Protein AF-A0A938VTI0-F1 (afdb_monomer_lite)

Structure (mmCIF, N/CA/C/O backbone):
data_AF-A0A938VTI0-F1
#
_entry.id   AF-A0A938VTI0-F1
#
loop_
_atom_site.group_PDB
_atom_site.id
_atom_site.type_symbol
_atom_site.label_atom_id
_atom_site.label_alt_id
_atom_site.label_comp_id
_atom_site.label_asym_id
_atom_site.label_entity_id
_atom_site.label_seq_id
_atom_site.pdbx_PDB_ins_code
_atom_site.Cartn_x
_atom_site.Cartn_y
_atom_site.Cartn_z
_atom_site.occupancy
_atom_site.B_iso_or_equiv
_atom_site.auth_seq_id
_atom_site.auth_comp_id
_atom_site.auth_asym_id
_atom_site.auth_atom_id
_atom_site.pdbx_PDB_model_num
ATOM 1 N N . HIS A 1 1 ? -4.530 15.491 -4.987 1.00 75.25 1 HIS A N 1
ATOM 2 C CA . HIS A 1 1 ? -3.511 15.690 -3.930 1.00 75.25 1 HIS A CA 1
ATOM 3 C C . HIS A 1 1 ? -3.107 14.423 -3.166 1.00 75.25 1 HIS A C 1
ATOM 5 O O . HIS A 1 1 ? -1.951 14.379 -2.781 1.00 75.25 1 HIS A O 1
ATOM 11 N N . GLY A 1 2 ? -3.959 13.397 -2.982 1.00 86.81 2 GLY A N 1
ATOM 12 C CA . GLY A 1 2 ? -3.544 12.059 -2.499 1.00 86.81 2 GLY A CA 1
ATOM 13 C C . GLY A 1 2 ? -2.779 12.024 -1.161 1.00 86.81 2 GLY A C 1
ATOM 14 O O . GLY A 1 2 ? -2.691 13.034 -0.465 1.00 86.81 2 GLY A O 1
ATOM 15 N N . ILE A 1 3 ? -2.235 10.854 -0.799 1.00 91.00 3 ILE A N 1
ATOM 16 C CA . ILE A 1 3 ? -1.297 10.720 0.333 1.00 91.00 3 ILE A CA 1
ATOM 17 C C . ILE A 1 3 ? 0.134 11.006 -0.132 1.00 91.00 3 ILE A C 1
ATOM 19 O O . ILE A 1 3 ? 0.780 11.925 0.374 1.00 91.00 3 ILE A O 1
ATOM 23 N N . GLY A 1 4 ? 0.610 10.252 -1.131 1.00 89.62 4 GLY A N 1
ATOM 24 C CA . GLY A 1 4 ? 1.972 10.380 -1.652 1.00 89.62 4 GLY A CA 1
ATOM 25 C C . GLY A 1 4 ? 3.040 10.305 -0.554 1.00 89.62 4 GLY A C 1
ATOM 26 O O . GLY A 1 4 ? 2.795 9.797 0.536 1.00 89.62 4 GLY A O 1
ATOM 27 N N . LEU A 1 5 ? 4.230 10.839 -0.832 1.00 93.06 5 LEU A N 1
ATOM 28 C CA . LEU A 1 5 ? 5.297 10.943 0.171 1.00 93.06 5 LEU A CA 1
ATOM 29 C C . LEU A 1 5 ? 4.984 12.006 1.223 1.00 93.06 5 LEU A C 1
ATOM 31 O O . LEU A 1 5 ? 5.194 11.778 2.410 1.00 93.06 5 LEU A O 1
ATOM 35 N N . ALA A 1 6 ? 4.432 13.139 0.778 1.00 94.44 6 ALA A N 1
ATOM 36 C CA . ALA A 1 6 ? 4.189 14.297 1.624 1.00 94.44 6 ALA A CA 1
ATOM 37 C C . ALA A 1 6 ? 3.329 13.953 2.840 1.00 94.44 6 ALA A C 1
ATOM 39 O O . ALA A 1 6 ? 3.644 14.411 3.928 1.00 94.44 6 ALA A O 1
ATOM 40 N N . LYS A 1 7 ? 2.284 13.123 2.677 1.00 94.62 7 LYS A N 1
ATOM 41 C CA . LYS A 1 7 ? 1.362 12.778 3.768 1.00 94.62 7 LYS A CA 1
ATOM 42 C C . LYS A 1 7 ? 1.532 11.370 4.340 1.00 94.62 7 LYS A C 1
ATOM 44 O O . LYS A 1 7 ? 0.793 11.002 5.253 1.00 94.62 7 LYS A O 1
ATOM 49 N N . LYS A 1 8 ? 2.509 10.591 3.855 1.00 93.50 8 LYS A N 1
ATOM 50 C CA . LYS A 1 8 ? 2.819 9.245 4.373 1.00 93.50 8 LYS A CA 1
ATOM 51 C C . LYS A 1 8 ? 3.042 9.215 5.897 1.00 93.50 8 LYS A C 1
ATOM 53 O O . LYS A 1 8 ? 2.546 8.268 6.507 1.00 93.50 8 LYS A O 1
ATOM 58 N N . PRO A 1 9 ? 3.689 10.213 6.541 1.00 95.06 9 PRO A N 1
ATOM 59 C CA . PRO A 1 9 ? 3.910 10.184 7.991 1.00 95.06 9 PRO A CA 1
ATOM 60 C C . PRO A 1 9 ? 2.627 10.083 8.833 1.00 95.06 9 PRO A C 1
ATOM 62 O O . PRO A 1 9 ? 2.625 9.417 9.865 1.00 95.06 9 PRO A O 1
ATOM 65 N N . TRP A 1 10 ? 1.516 10.669 8.376 1.00 95.62 10 TRP A N 1
ATOM 66 C CA . TRP A 1 10 ? 0.244 10.672 9.117 1.00 95.62 10 TRP A CA 1
ATOM 67 C C . TRP A 1 10 ? -0.658 9.470 8.809 1.00 95.62 10 TRP A C 1
ATOM 69 O O . TRP A 1 10 ? -1.690 9.284 9.451 1.00 95.62 10 TRP A O 1
ATOM 79 N N . TRP A 1 11 ? -0.276 8.615 7.857 1.00 95.25 11 TRP A N 1
ATOM 80 C CA . TRP A 1 11 ? -1.092 7.479 7.417 1.00 95.25 11 TRP A CA 1
ATOM 81 C C . TRP A 1 11 ? -1.469 6.522 8.554 1.00 95.25 11 TRP A C 1
ATOM 83 O O . TRP A 1 11 ? -2.613 6.077 8.634 1.00 95.25 11 TRP A O 1
ATOM 93 N N . ASN A 1 12 ? -0.527 6.240 9.459 1.00 94.94 12 ASN A N 1
ATOM 94 C CA . ASN A 1 12 ? -0.757 5.338 10.590 1.00 94.94 12 ASN A CA 1
ATOM 95 C C . ASN A 1 12 ? -1.774 5.889 11.599 1.00 94.94 12 ASN A C 1
ATOM 97 O O . ASN A 1 12 ? -2.438 5.101 12.261 1.00 94.94 12 ASN A O 1
ATOM 101 N N . GLN A 1 13 ? -1.895 7.214 11.711 1.00 96.88 13 GLN A N 1
ATOM 102 C CA . GLN A 1 13 ? -2.882 7.861 12.580 1.00 96.88 13 GLN A CA 1
ATOM 103 C C . GLN A 1 13 ? -4.263 7.897 11.914 1.00 96.88 13 GLN A C 1
ATOM 105 O O . GLN A 1 13 ? -5.281 7.774 12.585 1.00 96.88 13 GLN A O 1
ATOM 110 N N . ALA A 1 14 ? -4.296 8.029 10.587 1.00 95.62 14 ALA A N 1
ATOM 111 C CA . ALA A 1 14 ? -5.527 8.144 9.813 1.00 95.62 14 ALA A CA 1
ATOM 112 C C . ALA A 1 14 ? -6.207 6.798 9.500 1.00 95.62 14 ALA A C 1
ATOM 114 O O . ALA A 1 14 ? -7.310 6.794 8.957 1.00 95.62 14 ALA A O 1
ATOM 115 N N . THR A 1 15 ? -5.565 5.655 9.781 1.00 96.50 15 THR A N 1
ATOM 116 C CA . THR A 1 15 ? -6.074 4.338 9.365 1.00 96.50 15 THR A CA 1
ATOM 117 C C . THR A 1 15 ? -5.936 3.239 10.402 1.00 96.50 15 THR A C 1
ATOM 119 O O . THR A 1 15 ? -4.955 3.144 11.139 1.00 96.50 15 THR A O 1
ATOM 122 N N . SER A 1 16 ? -6.918 2.335 10.407 1.00 98.12 16 SER A N 1
ATOM 123 C CA . SER A 1 16 ? -6.891 1.16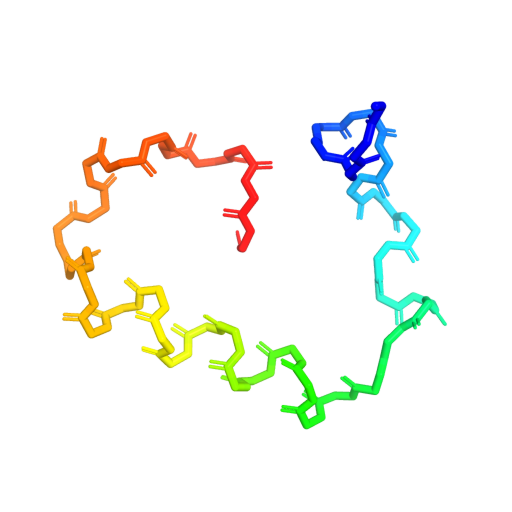1 11.272 1.00 98.12 16 SER A CA 1
ATOM 124 C C . SER A 1 16 ? -5.772 0.185 10.867 1.00 98.12 16 SER A C 1
ATOM 126 O O . SER A 1 16 ? -5.396 0.109 9.691 1.00 98.12 16 SER A O 1
ATOM 128 N N . PRO A 1 17 ? -5.240 -0.616 11.810 1.00 97.81 17 PRO A N 1
ATOM 129 C CA . PRO A 1 17 ? -4.276 -1.672 11.495 1.00 97.81 17 PRO A CA 1
ATOM 130 C C . PRO A 1 17 ? -4.771 -2.634 10.405 1.00 97.81 17 PRO A C 1
ATOM 132 O O . PRO A 1 17 ? -4.024 -2.939 9.479 1.00 97.81 17 PRO A O 1
ATOM 135 N N . ALA A 1 18 ? -6.046 -3.036 10.457 1.00 98.19 18 ALA A N 1
ATOM 136 C CA . ALA A 1 18 ? -6.643 -3.945 9.480 1.00 98.19 18 ALA A CA 1
ATOM 137 C C . ALA A 1 18 ? -6.612 -3.377 8.050 1.00 98.19 18 ALA A C 1
ATOM 139 O O . ALA A 1 18 ? -6.256 -4.089 7.109 1.00 98.19 18 ALA A O 1
ATOM 140 N N . LEU A 1 19 ? -6.912 -2.082 7.885 1.00 97.94 19 LEU A N 1
ATOM 141 C CA . LEU A 1 19 ? -6.864 -1.424 6.579 1.00 97.94 19 LEU A CA 1
ATOM 142 C C . LEU A 1 19 ? -5.439 -1.389 6.015 1.00 97.94 19 LEU A C 1
ATOM 144 O O . LEU A 1 19 ? -5.240 -1.628 4.823 1.00 97.94 19 LEU A O 1
ATOM 148 N N . ARG A 1 20 ? -4.441 -1.127 6.866 1.00 96.75 20 ARG A N 1
ATOM 149 C CA . ARG A 1 20 ? -3.025 -1.126 6.468 1.00 96.75 20 ARG A CA 1
ATOM 150 C C . ARG A 1 20 ? -2.557 -2.522 6.060 1.00 96.75 20 ARG A C 1
ATOM 152 O O . ARG A 1 20 ? -1.912 -2.662 5.023 1.00 96.75 20 ARG A O 1
ATOM 159 N N . THR A 1 21 ? -2.950 -3.558 6.800 1.00 97.94 21 THR A N 1
ATOM 160 C CA . THR A 1 21 ? -2.669 -4.954 6.434 1.00 97.94 21 THR A CA 1
ATOM 161 C C . THR A 1 21 ? -3.313 -5.336 5.102 1.00 97.94 21 THR A C 1
ATOM 163 O O . THR A 1 21 ? -2.672 -5.987 4.278 1.00 97.94 21 THR A O 1
ATOM 166 N N . LEU A 1 22 ? -4.555 -4.912 4.854 1.00 98.25 22 LEU A N 1
ATOM 167 C CA . LEU A 1 22 ? -5.222 -5.147 3.573 1.00 98.25 22 LEU A CA 1
ATOM 168 C C . LEU A 1 22 ? -4.454 -4.495 2.414 1.00 98.25 22 LEU A C 1
ATOM 170 O O . LEU A 1 22 ? -4.180 -5.151 1.411 1.00 98.25 22 LEU A O 1
ATOM 174 N N . HIS A 1 23 ? -4.043 -3.238 2.577 1.00 97.06 23 HIS A N 1
ATOM 175 C CA . HIS A 1 23 ? -3.247 -2.519 1.584 1.00 97.06 23 HIS A CA 1
ATOM 176 C C . HIS A 1 23 ?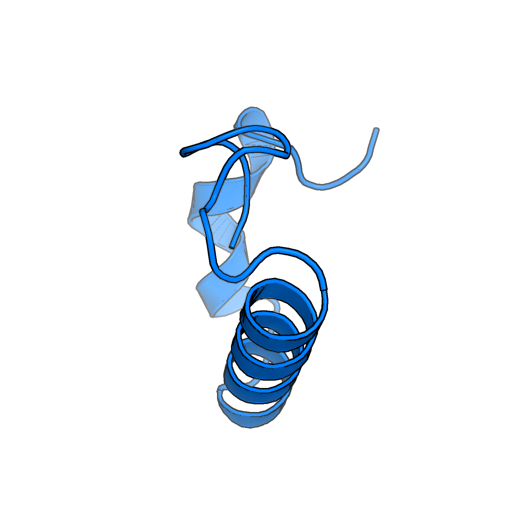 -1.916 -3.226 1.278 1.00 97.06 23 HIS A C 1
ATOM 178 O O . HIS A 1 23 ? -1.566 -3.392 0.110 1.00 97.06 23 HIS A O 1
ATOM 184 N N . GLN A 1 24 ? -1.202 -3.702 2.304 1.00 96.38 24 GLN A N 1
ATOM 185 C CA . GLN A 1 24 ? 0.037 -4.472 2.130 1.00 96.38 24 GLN A CA 1
ATOM 186 C C . GLN A 1 24 ? -0.191 -5.785 1.371 1.00 96.38 24 GLN A C 1
ATOM 188 O O . GLN A 1 24 ? 0.593 -6.120 0.481 1.00 96.38 24 GLN A O 1
ATOM 193 N N . LYS A 1 25 ? -1.276 -6.513 1.676 1.00 98.06 25 LYS A N 1
ATOM 194 C CA . LYS A 1 25 ? -1.640 -7.746 0.960 1.00 98.06 25 LYS A CA 1
ATOM 195 C C . LYS A 1 25 ? -1.899 -7.466 -0.516 1.00 98.06 25 LYS A C 1
ATOM 197 O O . LYS A 1 25 ? -1.276 -8.095 -1.363 1.00 98.06 25 LYS A O 1
ATOM 202 N N . ILE A 1 26 ? -2.733 -6.470 -0.817 1.00 97.88 26 ILE A N 1
ATOM 203 C CA . ILE A 1 26 ? -3.033 -6.066 -2.198 1.00 97.88 26 ILE A CA 1
ATOM 204 C C . ILE A 1 26 ? -1.745 -5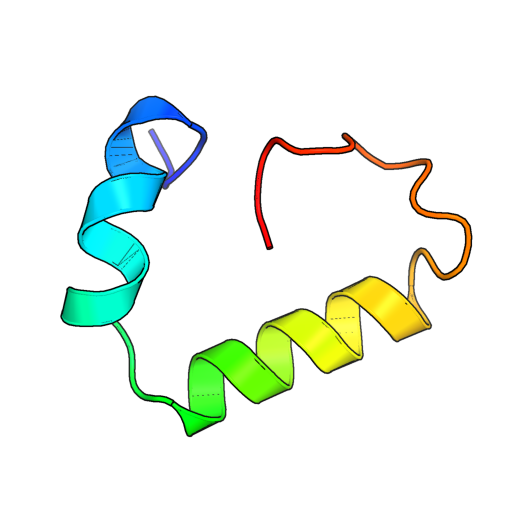.677 -2.935 1.00 97.88 26 ILE A C 1
ATOM 206 O O . ILE A 1 26 ? -1.495 -6.171 -4.034 1.00 97.88 26 ILE A O 1
ATOM 210 N N 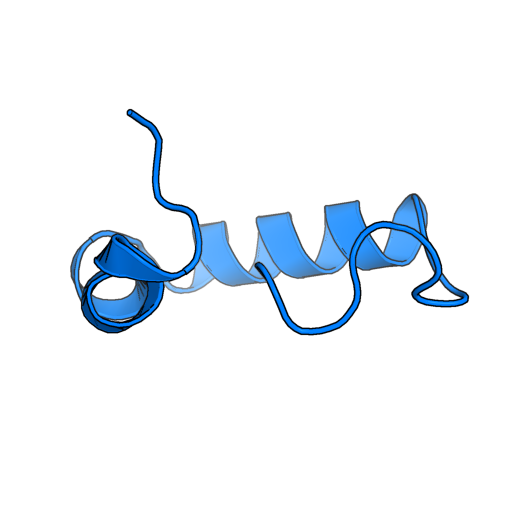. LYS A 1 27 ? -0.883 -4.853 -2.320 1.00 96.56 27 LYS A N 1
ATOM 211 C CA . LYS A 1 27 ? 0.401 -4.446 -2.910 1.00 96.56 27 LYS A CA 1
ATOM 212 C C . LYS A 1 27 ? 1.265 -5.640 -3.280 1.00 96.56 27 LYS A C 1
ATOM 214 O O . LYS A 1 27 ? 1.783 -5.689 -4.388 1.00 96.56 27 LYS A O 1
ATOM 219 N N . ARG A 1 28 ? 1.424 -6.591 -2.360 1.00 96.69 28 ARG A N 1
ATOM 220 C CA . ARG A 1 28 ? 2.293 -7.751 -2.569 1.00 96.69 28 ARG A CA 1
ATOM 221 C C . ARG A 1 28 ? 1.710 -8.749 -3.566 1.00 96.69 28 ARG A C 1
ATOM 223 O O . ARG A 1 28 ? 2.481 -9.363 -4.292 1.00 96.69 28 ARG A O 1
ATOM 230 N N . SER A 1 29 ? 0.387 -8.881 -3.633 1.00 98.12 29 SER A N 1
ATOM 231 C CA . SER A 1 29 ? -0.279 -9.701 -4.650 1.00 98.12 29 SER A CA 1
ATOM 232 C C . SER A 1 29 ? -0.110 -9.126 -6.056 1.00 98.12 29 SER A C 1
ATOM 234 O O . SER A 1 29 ? 0.101 -9.883 -6.996 1.00 98.12 29 SER A O 1
ATOM 236 N N . LEU A 1 30 ? -0.181 -7.800 -6.203 1.00 97.56 30 LEU A N 1
ATOM 237 C CA . LEU A 1 30 ? -0.082 -7.134 -7.506 1.00 97.56 30 LEU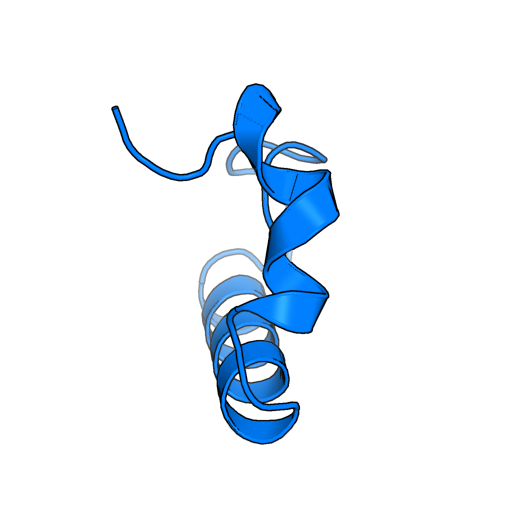 A CA 1
ATOM 238 C C . LEU A 1 30 ? 1.361 -6.880 -7.955 1.00 97.56 30 LEU A C 1
ATOM 240 O O . LEU A 1 30 ? 1.650 -6.896 -9.146 1.00 97.56 30 LEU A O 1
ATOM 244 N N . ASP A 1 31 ? 2.266 -6.618 -7.017 1.00 97.75 31 ASP A N 1
ATOM 245 C CA . ASP A 1 31 ? 3.657 -6.262 -7.291 1.00 97.75 31 ASP A CA 1
ATOM 246 C C . ASP A 1 31 ? 4.613 -7.003 -6.341 1.00 97.75 31 ASP A C 1
ATOM 248 O O . ASP A 1 31 ? 5.270 -6.392 -5.491 1.00 97.75 31 ASP A O 1
ATOM 252 N N . PRO A 1 32 ? 4.700 -8.341 -6.458 1.00 96.00 32 PRO A N 1
ATOM 253 C CA . PRO A 1 32 ? 5.531 -9.163 -5.579 1.00 96.00 32 PRO A CA 1
ATOM 254 C C . PRO A 1 32 ? 7.027 -8.841 -5.701 1.00 96.00 32 PRO A C 1
ATOM 256 O O . PRO A 1 32 ? 7.771 -9.023 -4.738 1.00 96.00 32 PRO A O 1
ATOM 259 N N . ALA A 1 33 ? 7.453 -8.337 -6.864 1.00 96.75 33 ALA A N 1
ATOM 260 C CA . ALA A 1 33 ? 8.825 -7.915 -7.139 1.00 96.75 33 ALA A CA 1
ATOM 261 C C . ALA A 1 33 ? 9.112 -6.446 -6.761 1.00 96.75 33 ALA A C 1
ATOM 263 O O . ALA A 1 33 ? 10.247 -6.001 -6.916 1.00 96.75 33 ALA A O 1
ATOM 264 N N . GLY A 1 34 ? 8.117 -5.683 -6.289 1.00 94.31 34 GLY A N 1
ATOM 265 C CA . GLY A 1 34 ? 8.299 -4.310 -5.804 1.00 94.31 34 GLY A CA 1
ATOM 266 C C . GLY A 1 34 ? 8.710 -3.283 -6.869 1.00 94.31 34 GLY A C 1
ATOM 267 O O . GLY A 1 34 ? 9.366 -2.296 -6.542 1.00 94.31 34 GLY A O 1
ATOM 268 N N . ARG A 1 35 ? 8.359 -3.497 -8.142 1.00 96.69 35 ARG A N 1
ATOM 269 C CA . ARG A 1 35 ? 8.775 -2.638 -9.266 1.00 96.69 35 ARG A CA 1
ATOM 270 C C . ARG A 1 35 ? 7.941 -1.367 -9.385 1.00 96.69 35 ARG A C 1
ATOM 272 O O . ARG A 1 35 ? 8.409 -0.357 -9.906 1.00 96.69 35 ARG A O 1
ATOM 279 N N . LEU A 1 36 ? 6.702 -1.392 -8.907 1.00 94.62 36 LEU A N 1
ATOM 280 C CA . LEU A 1 36 ? 5.784 -0.270 -9.037 1.00 94.62 36 LEU A CA 1
ATOM 281 C C . LEU A 1 36 ? 6.021 0.730 -7.901 1.00 94.62 36 LEU A C 1
ATOM 283 O O . LEU A 1 36 ? 5.417 0.623 -6.832 1.00 94.62 36 LEU A O 1
ATOM 287 N N . ASN A 1 37 ? 6.858 1.737 -8.168 1.00 92.12 37 ASN A N 1
ATOM 288 C CA . ASN A 1 37 ? 7.149 2.862 -7.268 1.00 92.12 37 ASN A CA 1
ATOM 289 C C . ASN A 1 37 ? 7.693 2.436 -5.885 1.00 92.12 37 A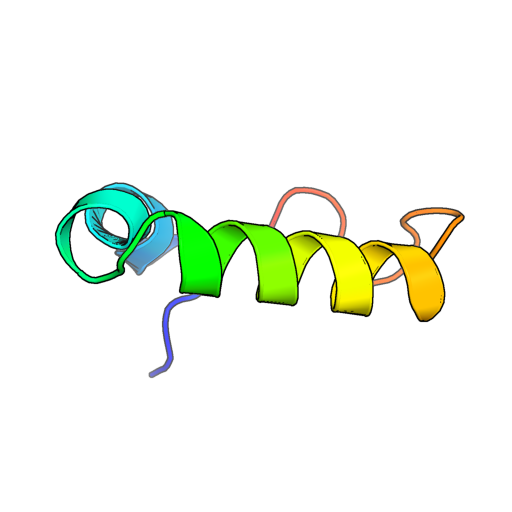SN A C 1
ATOM 291 O O . ASN A 1 37 ? 7.037 2.685 -4.865 1.00 92.12 37 ASN A O 1
ATOM 295 N N . PRO A 1 38 ? 8.890 1.825 -5.825 1.00 91.75 38 PRO A N 1
ATOM 296 C CA . PRO A 1 38 ? 9.484 1.391 -4.565 1.00 91.75 38 PRO A CA 1
ATOM 297 C C . PRO A 1 38 ? 9.643 2.563 -3.584 1.00 91.75 38 PRO A C 1
ATOM 299 O O . PRO A 1 38 ? 9.987 3.682 -3.965 1.00 91.75 38 PRO A O 1
ATOM 302 N N . GLY A 1 39 ? 9.340 2.316 -2.309 1.00 86.62 39 GLY A N 1
ATOM 303 C CA . GLY A 1 39 ? 9.518 3.276 -1.213 1.00 86.62 39 GLY A CA 1
ATOM 304 C C . GLY A 1 39 ? 8.490 4.414 -1.126 1.00 86.62 39 GLY A C 1
ATOM 305 O O . GLY A 1 39 ? 8.375 5.035 -0.066 1.00 86.62 39 GLY A O 1
ATOM 306 N N . LYS A 1 40 ? 7.689 4.676 -2.171 1.00 88.69 40 LYS A N 1
ATOM 307 C CA . LYS A 1 40 ? 6.760 5.823 -2.180 1.00 88.69 40 LYS A CA 1
ATOM 308 C C . LYS A 1 40 ? 5.547 5.649 -1.271 1.00 88.69 40 LYS A C 1
ATOM 310 O O . LYS A 1 40 ? 5.231 6.546 -0.497 1.00 88.69 40 LYS A O 1
ATOM 315 N N . PHE A 1 41 ? 4.861 4.517 -1.344 1.00 87.00 41 PHE A N 1
ATOM 316 C CA . PHE A 1 41 ? 3.690 4.231 -0.516 1.00 87.00 41 PHE A CA 1
ATOM 317 C C . PHE A 1 41 ? 3.542 2.724 -0.335 1.00 87.00 41 PHE A C 1
ATOM 319 O O . PHE A 1 41 ? 3.940 1.982 -1.237 1.00 87.00 41 PHE A O 1
ATOM 326 N N . LEU A 1 42 ? 2.921 2.343 0.794 1.00 77.94 42 LEU A N 1
ATOM 327 C CA . LEU A 1 42 ? 2.845 0.984 1.355 1.00 77.94 42 LEU A CA 1
ATOM 328 C C . LEU A 1 42 ? 4.100 0.621 2.161 1.00 77.94 42 LEU A C 1
ATOM 330 O O . LEU A 1 42 ? 5.205 1.071 1.777 1.00 77.94 42 LEU A O 1
#

Radius of gyration: 10.77 Å; chains: 1; bounding box: 16×25×22 Å

pLDDT: mean 94.09, std 5.08, range [75.25, 98.25]

Secondary structure (DSSP, 8-state):
--SHHHHGGGHHHHS-HHHHHHHHHHHHHH-TT--SSTTT--

Foldseek 3Di:
DDCWQVNQVCVPVVDDPVVVVVVVVVCCVVCVPCPPDHPTHD

Sequence (42 aa):
HGIGLAKKPWWNQATSPALRTLHQKIKRSLDPAGRLNPGKFL